Protein AF-A0A316CM70-F1 (afdb_monomer_lite)

pLDDT: mean 72.48, std 16.5, range [35.91, 94.12]

Sequence (105 aa):
MASPMILDALAMWGHWHGDVSPLGATGDYALDMLLADAFRALLYHPTDNDRLEWLEREAARARQRNLDPRYHTHLARWHSAIFEAVKVPVIESRMNNRSLLCATP

Structure (mmCIF, N/CA/C/O backbone):
data_AF-A0A316CM70-F1
#
_entry.id   AF-A0A316CM70-F1
#
loop_
_atom_site.group_PDB
_atom_site.id
_atom_site.type_symbol
_atom_site.label_atom_id
_atom_site.label_alt_id
_atom_site.label_comp_id
_atom_site.label_asym_id
_atom_site.label_entity_id
_atom_site.label_seq_id
_atom_site.pdbx_PDB_ins_code
_atom_site.Cartn_x
_atom_site.Cartn_y
_atom_site.Cartn_z
_atom_site.occupancy
_atom_site.B_iso_or_equiv
_atom_site.auth_seq_id
_atom_site.auth_comp_id
_atom_site.auth_asym_id
_atom_site.auth_atom_id
_atom_site.pdbx_PDB_model_num
ATOM 1 N N . MET A 1 1 ? -19.272 -5.968 19.420 1.00 37.47 1 MET A N 1
ATOM 2 C CA . MET A 1 1 ? -18.753 -5.480 18.127 1.00 37.47 1 MET A CA 1
ATOM 3 C C . MET A 1 1 ? -17.853 -6.572 17.592 1.00 37.47 1 MET A C 1
ATOM 5 O O . MET A 1 1 ? -16.804 -6.797 18.179 1.00 37.47 1 MET A O 1
ATOM 9 N N . ALA A 1 2 ? -18.325 -7.354 16.621 1.00 35.91 2 ALA A N 1
ATOM 10 C CA . ALA A 1 2 ? -17.502 -8.394 16.017 1.00 35.91 2 ALA A CA 1
ATOM 11 C C . ALA A 1 2 ? -16.393 -7.695 15.226 1.00 35.91 2 ALA A C 1
ATOM 13 O O . ALA A 1 2 ? -16.699 -6.870 14.367 1.00 35.91 2 ALA A O 1
ATOM 14 N N . SER A 1 3 ? -15.129 -7.959 15.564 1.00 41.97 3 SER A N 1
ATOM 15 C CA . SER A 1 3 ? -14.015 -7.613 14.683 1.00 41.97 3 SER A CA 1
ATOM 16 C C . SER A 1 3 ? -14.344 -8.154 13.292 1.00 41.97 3 SER A C 1
ATOM 18 O O . SER A 1 3 ? -14.806 -9.299 13.234 1.00 41.97 3 SER A O 1
ATOM 20 N N . PRO A 1 4 ? -14.143 -7.390 12.203 1.00 48.31 4 PRO A N 1
ATOM 21 C CA . PRO A 1 4 ? -14.237 -7.966 10.868 1.00 48.31 4 PRO A CA 1
ATOM 22 C C . PRO A 1 4 ? -13.352 -9.214 10.869 1.00 48.31 4 PRO A C 1
ATOM 24 O O . PRO A 1 4 ? -12.169 -9.152 11.221 1.00 48.31 4 PRO A O 1
ATOM 27 N N . MET A 1 5 ? -13.973 -10.377 10.655 1.00 52.81 5 MET A N 1
ATOM 28 C CA . MET A 1 5 ? -13.277 -11.653 10.766 1.00 52.81 5 MET A CA 1
ATOM 29 C C . MET A 1 5 ? -12.162 -11.643 9.721 1.00 52.81 5 MET A C 1
ATOM 31 O O . MET A 1 5 ? -12.322 -11.063 8.650 1.00 52.81 5 MET A O 1
ATOM 35 N N . ILE A 1 6 ? -11.044 -12.321 9.988 1.00 47.28 6 ILE A N 1
ATOM 36 C CA . ILE A 1 6 ? -9.964 -12.526 9.005 1.00 47.28 6 ILE A CA 1
ATOM 37 C C . ILE A 1 6 ? -10.527 -12.947 7.631 1.00 47.28 6 ILE A C 1
ATOM 39 O O . ILE A 1 6 ? -9.967 -12.576 6.611 1.00 47.28 6 ILE A O 1
ATOM 43 N N . LEU A 1 7 ? -11.676 -13.631 7.601 1.00 42.75 7 LEU A N 1
ATOM 44 C CA . LEU A 1 7 ? -12.436 -13.999 6.405 1.00 42.75 7 LEU A CA 1
ATOM 45 C C . LEU A 1 7 ? -13.014 -12.824 5.591 1.00 42.75 7 LEU A C 1
ATOM 47 O O . LEU A 1 7 ? -13.021 -12.930 4.374 1.00 42.75 7 LEU A O 1
ATOM 51 N N . ASP A 1 8 ? -13.451 -11.718 6.198 1.00 47.38 8 ASP A N 1
ATOM 52 C CA . ASP A 1 8 ? -13.969 -10.540 5.473 1.00 47.38 8 ASP A CA 1
ATOM 53 C C . ASP A 1 8 ? -12.829 -9.725 4.853 1.00 47.38 8 ASP A C 1
ATOM 55 O O . ASP A 1 8 ? -12.918 -9.273 3.709 1.00 47.38 8 ASP A O 1
ATOM 59 N N . ALA A 1 9 ? -11.707 -9.620 5.575 1.00 51.19 9 ALA A N 1
ATOM 60 C CA . ALA A 1 9 ? -10.458 -9.143 4.997 1.00 51.19 9 ALA A CA 1
ATOM 61 C C . ALA A 1 9 ? -10.024 -10.086 3.861 1.00 51.19 9 ALA A C 1
ATOM 63 O O . ALA A 1 9 ? -9.841 -9.651 2.737 1.00 51.19 9 ALA A O 1
ATOM 64 N N . LEU A 1 10 ? -9.984 -11.402 4.068 1.00 47.84 10 LEU A N 1
ATOM 65 C CA . LEU A 1 10 ? -9.657 -12.354 3.000 1.00 47.84 10 LEU A CA 1
ATOM 66 C C . LEU A 1 10 ? -10.657 -12.339 1.830 1.00 47.84 10 LEU A C 1
ATOM 68 O O . LEU A 1 10 ? -10.253 -12.638 0.715 1.00 47.84 10 LEU A O 1
ATOM 72 N N . ALA A 1 11 ? -11.925 -11.973 2.027 1.00 52.91 11 ALA A N 1
ATOM 73 C CA . ALA A 1 11 ? -12.916 -11.864 0.956 1.00 52.91 11 ALA A CA 1
ATOM 74 C C . ALA A 1 11 ? -12.721 -10.593 0.116 1.00 52.91 11 ALA A C 1
ATOM 76 O O . ALA A 1 11 ? -12.745 -10.662 -1.113 1.00 52.91 11 ALA A O 1
ATOM 77 N N . MET A 1 12 ? -12.458 -9.444 0.752 1.00 53.84 12 MET A N 1
ATOM 78 C CA . MET A 1 12 ? -12.105 -8.213 0.034 1.00 53.84 12 MET A CA 1
ATOM 79 C C . MET A 1 12 ? -10.732 -8.342 -0.663 1.00 53.84 12 MET A C 1
ATOM 81 O O . MET A 1 12 ? -10.529 -7.791 -1.744 1.00 53.84 12 MET A O 1
ATOM 85 N N . TRP A 1 13 ? -9.805 -9.113 -0.085 1.00 54.75 13 TRP A N 1
ATOM 86 C CA . TRP A 1 13 ? -8.409 -9.215 -0.523 1.00 54.75 13 TRP A CA 1
ATOM 87 C C . TRP A 1 13 ? -8.146 -10.447 -1.395 1.00 54.75 13 TRP A C 1
ATOM 89 O O . TRP A 1 13 ? -7.169 -10.469 -2.130 1.00 54.75 13 TRP A O 1
ATOM 99 N N . GLY A 1 14 ? -9.036 -11.440 -1.394 1.00 51.16 14 GLY A N 1
ATOM 100 C CA . GLY A 1 14 ? -9.033 -12.564 -2.336 1.00 51.16 14 GLY A CA 1
ATOM 101 C C . GLY A 1 14 ? -9.327 -12.130 -3.774 1.00 51.16 14 GLY A C 1
ATOM 102 O O . GLY A 1 14 ? -9.051 -12.872 -4.711 1.00 51.16 14 GLY A O 1
ATOM 103 N N . HIS A 1 15 ? -9.828 -10.903 -3.955 1.00 53.75 15 HIS A N 1
ATOM 104 C CA . HIS A 1 15 ? -9.918 -10.234 -5.252 1.00 53.75 15 HIS A CA 1
ATOM 105 C C . HIS A 1 15 ? -8.576 -9.636 -5.719 1.00 53.75 15 HIS A C 1
ATOM 107 O O . HIS A 1 15 ? -8.456 -9.216 -6.869 1.00 53.75 15 HIS A O 1
ATOM 113 N N . TRP A 1 16 ? -7.577 -9.537 -4.836 1.00 56.88 16 TRP A N 1
ATOM 114 C CA . TRP A 1 16 ? -6.235 -9.048 -5.146 1.00 56.88 16 TRP A CA 1
ATOM 115 C C . TRP A 1 16 ? -5.330 -10.276 -5.253 1.00 56.88 16 TRP A C 1
ATOM 117 O O . TRP A 1 16 ? -4.983 -10.908 -4.258 1.00 56.88 16 TRP A O 1
ATOM 127 N N . HIS A 1 17 ? -5.001 -10.677 -6.479 1.00 55.66 17 HIS A N 1
ATOM 128 C CA . HIS A 1 17 ? -4.126 -11.824 -6.700 1.00 55.66 17 HIS A CA 1
ATOM 129 C C . HIS A 1 17 ? -2.759 -11.543 -6.059 1.00 55.66 17 HIS A C 1
ATOM 131 O O . HIS A 1 17 ? -2.127 -10.542 -6.371 1.00 55.66 17 HIS A O 1
ATOM 137 N N . GLY A 1 18 ? -2.287 -12.421 -5.169 1.00 52.69 18 GLY A N 1
ATOM 138 C CA . GLY A 1 18 ? -1.061 -12.211 -4.379 1.00 52.69 18 GLY A CA 1
ATOM 139 C C . GLY A 1 18 ? 0.233 -11.996 -5.181 1.00 52.69 18 GLY A C 1
ATOM 140 O O . GLY A 1 18 ? 1.241 -11.612 -4.594 1.00 52.69 18 GLY A O 1
ATOM 141 N N . ASP A 1 19 ? 0.187 -12.197 -6.501 1.00 53.22 19 ASP A N 1
ATOM 142 C CA . ASP A 1 19 ? 1.298 -12.000 -7.437 1.00 53.22 19 ASP A CA 1
ATOM 143 C C . ASP A 1 19 ? 1.007 -10.941 -8.517 1.00 53.22 19 ASP A C 1
ATOM 145 O O . ASP A 1 19 ? 1.874 -10.639 -9.333 1.00 53.22 19 ASP A O 1
ATOM 149 N N . VAL A 1 20 ? -0.208 -10.376 -8.552 1.00 54.72 20 VAL A N 1
ATOM 150 C CA . VAL A 1 20 ? -0.611 -9.377 -9.548 1.00 54.72 20 VAL A CA 1
ATOM 151 C C . VAL A 1 20 ? -1.397 -8.273 -8.866 1.00 54.72 20 VAL A C 1
ATOM 153 O O . VAL A 1 20 ? -2.463 -8.479 -8.289 1.00 54.72 20 VAL A O 1
ATOM 156 N N . SER A 1 21 ? -0.868 -7.064 -8.981 1.00 55.38 21 SER A N 1
ATOM 157 C CA . SER A 1 21 ? -1.463 -5.880 -8.390 1.00 55.38 21 SER A CA 1
ATOM 158 C C . SER A 1 21 ? -2.930 -5.676 -8.810 1.00 55.38 21 SER A C 1
ATOM 160 O O . SER A 1 21 ? -3.282 -5.990 -9.946 1.00 55.38 21 SER A O 1
ATOM 162 N N . PRO A 1 22 ? -3.810 -5.075 -7.984 1.00 55.03 22 PRO A N 1
ATOM 163 C CA . PRO A 1 22 ? -5.217 -4.840 -8.347 1.00 55.03 22 PRO A CA 1
ATOM 164 C C . PRO A 1 22 ? -5.451 -3.840 -9.504 1.00 55.03 22 PRO A C 1
ATOM 166 O O . PRO A 1 22 ? -6.598 -3.511 -9.809 1.00 55.03 22 PRO A O 1
ATOM 169 N N . LEU A 1 23 ? -4.396 -3.315 -10.143 1.00 61.59 23 LEU A N 1
ATOM 170 C CA . LEU A 1 23 ? -4.487 -2.616 -11.442 1.00 61.59 23 LEU A CA 1
ATOM 171 C C . LEU A 1 23 ? -4.068 -3.507 -12.633 1.00 61.59 23 LEU A C 1
ATOM 173 O O . LEU A 1 23 ? -4.045 -3.024 -13.760 1.00 61.59 23 LEU A O 1
ATOM 177 N N . GLY A 1 24 ? -3.773 -4.789 -12.404 1.00 63.25 24 GLY A N 1
ATOM 178 C CA . GLY A 1 24 ? -3.203 -5.709 -13.387 1.00 63.25 24 GLY A CA 1
ATOM 179 C C . GLY A 1 24 ? -1.671 -5.730 -13.368 1.00 63.25 24 GLY A C 1
ATOM 180 O O . GLY A 1 24 ? -1.034 -5.028 -12.582 1.00 63.25 24 GLY A O 1
ATOM 181 N N . ALA A 1 25 ? -1.087 -6.560 -14.237 1.00 66.12 25 ALA A N 1
ATOM 182 C CA . ALA A 1 25 ? 0.357 -6.603 -14.448 1.00 66.12 25 ALA A CA 1
ATOM 183 C C . ALA A 1 25 ? 0.821 -5.290 -15.084 1.00 66.12 25 ALA A C 1
ATOM 185 O O . ALA A 1 25 ? 0.243 -4.832 -16.074 1.00 66.12 25 ALA A O 1
ATOM 186 N N . THR A 1 26 ? 1.869 -4.687 -14.531 1.00 69.38 26 THR A N 1
ATOM 187 C CA . THR A 1 26 ? 2.394 -3.416 -15.050 1.00 69.38 26 THR A CA 1
ATOM 188 C C . THR A 1 26 ? 3.295 -3.606 -16.273 1.00 69.38 26 THR A C 1
ATOM 190 O O . THR A 1 26 ? 3.652 -2.625 -16.934 1.00 69.38 26 THR A O 1
ATOM 193 N N . GLY A 1 27 ? 3.639 -4.864 -16.583 1.00 72.44 27 GLY A N 1
ATOM 194 C CA . GLY A 1 27 ? 4.596 -5.241 -17.625 1.00 72.44 27 GLY A CA 1
ATOM 195 C C . GLY A 1 27 ? 6.053 -5.058 -17.193 1.00 72.44 27 GLY A C 1
ATOM 196 O O . GLY A 1 27 ? 6.955 -5.355 -17.973 1.00 72.44 27 GLY A O 1
ATOM 197 N N . ASP A 1 28 ? 6.278 -4.594 -15.961 1.00 81.62 28 ASP A N 1
ATOM 198 C CA . ASP A 1 28 ? 7.585 -4.459 -15.335 1.00 81.62 28 ASP A CA 1
ATOM 199 C C . ASP A 1 28 ? 7.684 -5.448 -14.171 1.00 81.62 28 ASP A C 1
ATOM 201 O O . ASP A 1 28 ? 7.092 -5.266 -13.108 1.00 81.62 28 ASP A O 1
ATOM 205 N N . TYR A 1 29 ? 8.473 -6.500 -14.384 1.00 82.31 29 TYR A N 1
ATOM 206 C CA . TYR A 1 29 ? 8.687 -7.556 -13.400 1.00 82.31 29 TYR A CA 1
ATOM 207 C C . TYR A 1 29 ? 9.237 -7.027 -12.068 1.00 82.31 29 TYR A C 1
ATOM 209 O O . TYR A 1 29 ? 8.857 -7.521 -11.007 1.00 82.31 29 TYR A O 1
ATOM 217 N N . ALA A 1 30 ? 10.125 -6.028 -1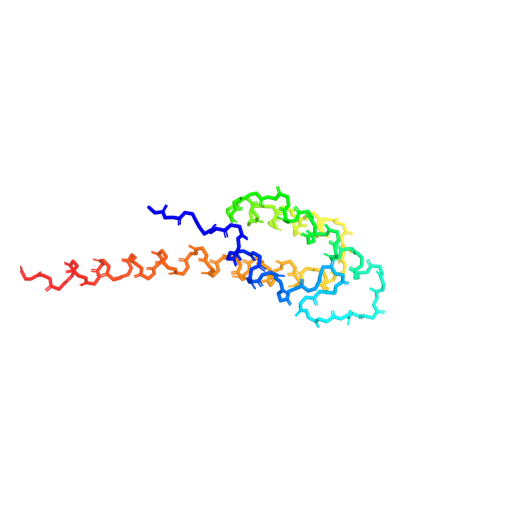2.102 1.00 84.31 30 ALA A N 1
ATOM 218 C CA . ALA A 1 30 ? 10.719 -5.487 -10.885 1.00 84.31 30 ALA A CA 1
ATOM 219 C C . ALA A 1 30 ? 9.667 -4.747 -10.052 1.00 84.31 30 ALA A C 1
ATOM 221 O O . ALA A 1 30 ? 9.614 -4.924 -8.835 1.00 84.31 30 ALA A O 1
ATOM 222 N N . LEU A 1 31 ? 8.805 -3.970 -10.710 1.00 84.06 31 LEU A N 1
ATOM 223 C CA . LEU A 1 31 ? 7.686 -3.283 -10.071 1.00 84.06 31 LEU A CA 1
ATOM 224 C C . LEU A 1 31 ? 6.634 -4.268 -9.549 1.00 84.06 31 LEU A C 1
ATOM 226 O O . LEU A 1 31 ? 6.183 -4.128 -8.413 1.00 84.06 31 LEU A O 1
ATOM 230 N N . ASP A 1 32 ? 6.273 -5.273 -10.345 1.00 82.25 32 ASP A N 1
ATOM 231 C CA . ASP A 1 32 ? 5.285 -6.285 -9.962 1.00 82.25 32 ASP A CA 1
ATOM 232 C C . ASP A 1 32 ? 5.759 -7.086 -8.730 1.00 82.25 32 ASP A C 1
ATOM 234 O O . ASP A 1 32 ? 4.979 -7.313 -7.803 1.00 82.25 32 ASP A O 1
ATOM 238 N N . MET A 1 33 ? 7.055 -7.415 -8.637 1.00 83.75 33 MET A N 1
ATOM 239 C CA . MET A 1 33 ? 7.643 -8.025 -7.435 1.00 83.75 33 MET A CA 1
ATOM 240 C C . MET A 1 33 ? 7.635 -7.095 -6.223 1.00 83.75 33 MET A C 1
ATOM 242 O O . MET A 1 33 ? 7.278 -7.521 -5.125 1.00 83.75 33 MET A O 1
ATOM 246 N N . LEU A 1 34 ? 7.966 -5.817 -6.416 1.00 86.62 34 LEU A N 1
ATOM 247 C CA . LEU A 1 34 ? 7.932 -4.813 -5.349 1.00 86.62 34 LEU A CA 1
ATOM 248 C C . LEU A 1 34 ? 6.519 -4.652 -4.775 1.00 86.62 34 LEU A C 1
ATOM 250 O O . LEU A 1 34 ? 6.341 -4.562 -3.562 1.00 86.62 34 LEU A O 1
ATOM 254 N N . LEU A 1 35 ? 5.508 -4.658 -5.646 1.00 86.31 35 LEU A N 1
ATOM 255 C CA . LEU A 1 35 ? 4.101 -4.610 -5.260 1.00 86.31 35 LEU A CA 1
ATOM 256 C C . LEU A 1 35 ? 3.673 -5.879 -4.520 1.00 86.31 35 LEU A C 1
ATOM 258 O O . LEU A 1 35 ? 2.995 -5.774 -3.499 1.00 86.31 35 LEU A O 1
ATOM 262 N N . ALA A 1 36 ? 4.089 -7.059 -4.982 1.00 82.19 36 ALA A N 1
ATOM 263 C CA . ALA A 1 36 ? 3.794 -8.316 -4.300 1.00 82.19 36 ALA A CA 1
ATOM 264 C C . ALA A 1 36 ? 4.409 -8.358 -2.889 1.00 82.19 36 ALA A C 1
ATOM 266 O O . ALA A 1 36 ? 3.735 -8.724 -1.926 1.00 82.19 36 ALA A O 1
ATOM 267 N N . ASP A 1 37 ? 5.660 -7.922 -2.731 1.00 86.75 37 ASP A N 1
ATOM 268 C CA . ASP A 1 37 ? 6.325 -7.868 -1.425 1.00 86.75 37 ASP A CA 1
ATOM 269 C C . ASP A 1 37 ? 5.683 -6.845 -0.485 1.00 86.75 37 ASP A C 1
ATOM 271 O O . ASP A 1 37 ? 5.451 -7.141 0.690 1.00 86.75 37 ASP A O 1
ATOM 275 N N . ALA A 1 38 ? 5.329 -5.667 -1.000 1.00 88.31 38 ALA A N 1
ATOM 276 C CA . ALA A 1 38 ? 4.596 -4.659 -0.244 1.00 88.31 38 ALA A CA 1
ATOM 277 C C . ALA A 1 38 ? 3.230 -5.185 0.217 1.00 88.31 38 ALA A C 1
ATOM 279 O O . ALA A 1 38 ? 2.832 -4.988 1.365 1.00 88.31 38 ALA A O 1
ATOM 280 N N . PHE A 1 39 ? 2.529 -5.911 -0.652 1.00 84.06 39 PHE A N 1
ATOM 281 C CA . PHE A 1 39 ? 1.251 -6.520 -0.316 1.00 84.06 39 PHE A CA 1
ATOM 282 C C . PHE A 1 39 ? 1.393 -7.606 0.760 1.00 84.06 39 PHE A C 1
ATOM 284 O O . PHE A 1 39 ? 0.634 -7.623 1.728 1.00 84.06 39 PHE A O 1
ATOM 291 N N . ARG A 1 40 ? 2.413 -8.469 0.664 1.00 82.38 40 ARG A N 1
ATOM 292 C CA . ARG A 1 40 ? 2.728 -9.455 1.713 1.00 82.38 40 ARG A CA 1
ATOM 293 C C . ARG A 1 40 ? 3.037 -8.771 3.043 1.00 82.38 40 ARG A C 1
ATOM 295 O O . ARG A 1 40 ? 2.533 -9.204 4.074 1.00 82.38 40 ARG A O 1
ATOM 302 N N . ALA A 1 41 ? 3.810 -7.686 3.031 1.00 86.00 41 ALA A N 1
ATOM 303 C CA . ALA A 1 41 ? 4.101 -6.901 4.229 1.00 86.00 41 ALA A CA 1
ATOM 304 C C . ALA A 1 41 ? 2.828 -6.315 4.865 1.00 86.00 41 ALA A C 1
ATOM 306 O O . ALA A 1 41 ? 2.685 -6.351 6.086 1.00 86.00 41 ALA A O 1
ATOM 307 N N . LEU A 1 42 ? 1.878 -5.851 4.049 1.00 83.94 42 LEU A N 1
ATOM 308 C CA . LEU A 1 42 ? 0.578 -5.350 4.496 1.00 83.94 42 LEU A CA 1
ATOM 309 C C . LEU A 1 42 ? -0.241 -6.427 5.240 1.00 83.94 42 LEU A C 1
ATOM 311 O O . LEU A 1 42 ? -0.880 -6.126 6.248 1.00 83.94 42 LEU A O 1
ATOM 315 N N . LEU A 1 43 ? -0.186 -7.687 4.785 1.00 80.44 43 LEU A N 1
ATOM 316 C CA . LEU A 1 43 ? -0.893 -8.819 5.408 1.00 80.44 43 LEU A CA 1
ATOM 317 C C . LEU A 1 43 ? -0.383 -9.163 6.814 1.00 80.44 43 LEU A C 1
ATOM 319 O O . LEU A 1 43 ? -1.145 -9.690 7.623 1.00 80.44 43 LEU A O 1
ATOM 323 N N . TYR A 1 44 ? 0.877 -8.850 7.126 1.00 83.06 44 TYR A N 1
ATOM 324 C CA . TYR A 1 44 ? 1.434 -9.073 8.463 1.00 83.06 44 TYR A CA 1
ATOM 325 C C . TYR A 1 44 ? 0.915 -8.081 9.514 1.00 83.06 44 TYR A C 1
ATOM 327 O O . TYR A 1 44 ? 1.121 -8.306 10.707 1.00 83.06 44 TYR A O 1
ATOM 335 N N . HIS A 1 45 ? 0.219 -7.015 9.104 1.00 83.81 45 HIS A N 1
ATOM 336 C CA . HIS A 1 45 ? -0.401 -6.068 10.029 1.00 83.81 45 HIS A CA 1
ATOM 337 C C . HIS A 1 45 ? -1.822 -6.525 10.388 1.00 83.81 45 HIS A C 1
ATOM 339 O O . HIS A 1 45 ? -2.662 -6.682 9.492 1.00 83.81 45 HIS A O 1
ATOM 345 N N . PRO A 1 46 ? -2.114 -6.769 11.681 1.00 78.00 46 PRO A N 1
ATOM 346 C CA . PRO A 1 46 ? -3.349 -7.428 12.099 1.00 78.00 46 PRO A CA 1
ATOM 347 C C . PRO A 1 46 ? -4.566 -6.500 12.092 1.00 78.00 46 PRO A C 1
ATOM 349 O O . PRO A 1 46 ? -5.682 -6.982 11.899 1.00 78.00 46 PRO A O 1
ATOM 352 N N . THR A 1 47 ? -4.377 -5.193 12.295 1.00 83.69 47 THR A N 1
ATOM 353 C CA . THR A 1 47 ? -5.477 -4.222 12.323 1.00 83.69 47 THR A CA 1
ATOM 354 C C . THR A 1 47 ? -5.434 -3.276 11.132 1.00 83.69 47 THR A C 1
ATOM 356 O O . THR A 1 47 ? -4.376 -2.995 10.569 1.00 83.69 47 THR A O 1
ATOM 359 N N . ASP A 1 48 ? -6.593 -2.738 10.757 1.00 83.44 48 ASP A N 1
ATOM 360 C CA . ASP A 1 48 ? -6.671 -1.793 9.643 1.00 83.44 48 ASP A CA 1
ATOM 361 C C . ASP A 1 48 ? -5.973 -0.461 9.939 1.00 83.44 48 ASP A C 1
ATOM 363 O O . ASP A 1 48 ? -5.416 0.147 9.031 1.00 83.44 48 ASP A O 1
ATOM 367 N N . ASN A 1 49 ? -5.929 -0.026 11.204 1.00 83.75 49 ASN A N 1
ATOM 368 C CA . ASN A 1 49 ? -5.158 1.163 11.578 1.00 83.75 49 ASN A CA 1
ATOM 369 C C . ASN A 1 49 ? -3.648 0.918 11.429 1.00 83.75 49 ASN A C 1
ATOM 371 O O . ASN A 1 49 ? -2.959 1.785 10.898 1.00 83.75 49 ASN A O 1
ATOM 375 N N . ASP 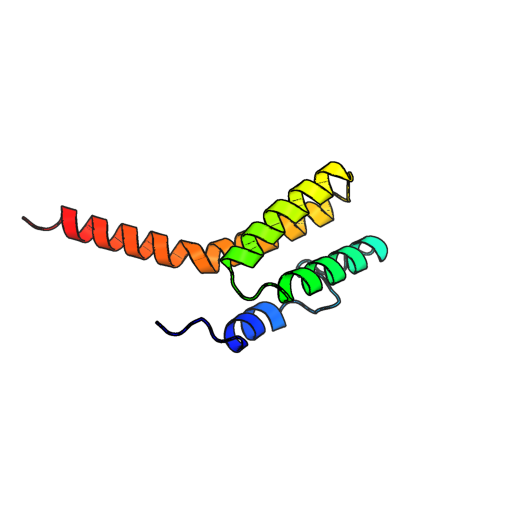A 1 50 ? -3.151 -0.264 11.819 1.00 85.25 50 ASP A N 1
ATOM 376 C CA . ASP A 1 50 ? -1.733 -0.619 11.645 1.00 85.25 50 ASP A CA 1
ATOM 377 C C . ASP A 1 50 ? -1.359 -0.671 10.157 1.00 85.25 50 ASP A C 1
ATOM 379 O O . ASP A 1 50 ? -0.298 -0.198 9.755 1.00 85.25 50 ASP A O 1
ATOM 383 N N . ARG A 1 51 ? -2.258 -1.196 9.314 1.00 87.75 51 ARG A N 1
ATOM 384 C CA . ARG A 1 51 ? -2.087 -1.220 7.852 1.00 87.75 51 ARG A CA 1
ATOM 385 C C . ARG A 1 51 ? -2.022 0.185 7.258 1.00 87.75 51 ARG A C 1
ATOM 387 O O . ARG A 1 51 ? -1.171 0.430 6.406 1.00 87.75 51 ARG A O 1
ATOM 394 N N . LEU A 1 52 ? -2.895 1.098 7.694 1.00 89.31 52 LEU A N 1
ATOM 395 C CA . LEU A 1 52 ? -2.876 2.498 7.252 1.00 89.31 52 LEU A CA 1
ATOM 396 C C . LEU A 1 52 ? -1.568 3.185 7.652 1.00 89.31 52 LEU A C 1
ATOM 398 O O . LEU A 1 52 ? -0.901 3.766 6.799 1.00 89.31 52 LEU A O 1
ATOM 402 N N . GLU A 1 53 ? -1.157 3.050 8.914 1.00 91.50 53 GLU A N 1
ATOM 403 C CA . GLU A 1 53 ? 0.102 3.625 9.395 1.00 91.50 53 GLU A CA 1
ATOM 404 C C . GLU A 1 53 ? 1.310 3.046 8.644 1.00 91.50 53 GLU A C 1
ATOM 406 O O . GLU A 1 53 ? 2.240 3.767 8.268 1.00 91.50 53 GLU A O 1
ATOM 411 N N . TRP A 1 54 ? 1.297 1.740 8.375 1.00 93.75 54 TRP A N 1
ATOM 412 C CA . TRP A 1 54 ? 2.335 1.107 7.576 1.00 93.75 54 TRP A CA 1
ATOM 413 C C . TRP A 1 54 ? 2.371 1.651 6.142 1.00 93.75 54 TRP A C 1
ATOM 415 O O . TRP A 1 54 ? 3.454 1.978 5.654 1.00 93.75 54 TRP A O 1
ATOM 425 N N . LEU A 1 55 ? 1.216 1.813 5.487 1.00 91.75 55 LEU A N 1
ATOM 426 C CA . LEU A 1 55 ? 1.125 2.370 4.132 1.00 91.75 55 LEU A CA 1
ATOM 427 C C . LEU A 1 55 ? 1.658 3.802 4.059 1.00 91.75 55 LEU A C 1
ATOM 429 O O . LEU A 1 55 ? 2.357 4.144 3.106 1.00 91.75 55 LEU A O 1
ATOM 433 N N . GLU A 1 56 ? 1.382 4.632 5.065 1.00 93.25 56 GLU A N 1
ATOM 434 C CA . GLU A 1 56 ? 1.915 5.996 5.147 1.00 93.25 56 GLU A CA 1
ATOM 435 C C . GLU A 1 56 ? 3.448 5.999 5.256 1.00 93.25 56 GLU A C 1
ATOM 437 O O . GLU A 1 56 ? 4.135 6.731 4.530 1.00 93.25 56 GLU A O 1
ATOM 442 N N . ARG A 1 57 ? 4.006 5.139 6.118 1.00 94.12 57 ARG A N 1
ATOM 443 C CA . ARG A 1 57 ? 5.461 4.983 6.276 1.00 94.12 57 ARG A CA 1
ATOM 444 C C . ARG A 1 57 ? 6.115 4.452 5.002 1.00 94.12 57 ARG A C 1
ATOM 446 O O . ARG A 1 57 ? 7.161 4.959 4.593 1.00 94.12 57 ARG A O 1
ATOM 453 N N . GLU A 1 58 ? 5.506 3.462 4.358 1.00 93.75 58 GLU A N 1
ATOM 454 C CA . GLU A 1 58 ? 6.025 2.871 3.125 1.00 93.75 58 GLU A CA 1
ATOM 455 C C . GLU A 1 58 ? 5.952 3.866 1.958 1.00 93.75 58 GLU A C 1
ATOM 457 O O . GLU A 1 58 ? 6.917 4.002 1.208 1.00 93.75 58 GLU A O 1
ATOM 462 N N . ALA A 1 59 ? 4.887 4.666 1.857 1.00 91.56 59 ALA A N 1
ATOM 463 C CA . ALA A 1 59 ? 4.790 5.738 0.868 1.00 91.56 59 ALA A CA 1
ATOM 464 C C . ALA A 1 59 ? 5.874 6.814 1.066 1.00 91.56 59 ALA A C 1
ATOM 466 O O . ALA A 1 59 ? 6.464 7.293 0.090 1.00 91.56 59 ALA A O 1
ATOM 467 N N . ALA A 1 60 ? 6.181 7.176 2.317 1.00 91.88 60 ALA A N 1
ATOM 468 C CA . ALA A 1 60 ? 7.274 8.093 2.631 1.00 91.88 60 ALA A CA 1
ATOM 469 C C . ALA A 1 60 ? 8.644 7.498 2.260 1.00 91.88 60 ALA A C 1
ATOM 471 O O . ALA A 1 60 ? 9.466 8.173 1.635 1.00 91.88 60 ALA A O 1
ATOM 472 N N . ARG A 1 61 ? 8.876 6.219 2.577 1.00 92.12 61 ARG A N 1
ATOM 473 C CA . ARG A 1 61 ? 10.107 5.493 2.232 1.00 92.12 61 ARG A CA 1
ATOM 474 C C . ARG A 1 61 ? 10.299 5.368 0.723 1.00 92.12 61 ARG A C 1
ATOM 476 O O . ARG A 1 61 ? 11.399 5.598 0.223 1.00 92.12 61 ARG A O 1
ATOM 483 N N . ALA A 1 62 ? 9.235 5.039 -0.002 1.00 90.81 62 ALA A N 1
ATOM 484 C CA . ALA A 1 62 ? 9.235 4.953 -1.454 1.00 90.81 62 ALA A CA 1
ATOM 485 C C . ALA A 1 62 ? 9.642 6.286 -2.093 1.00 90.81 62 ALA A C 1
ATOM 487 O O . ALA A 1 62 ? 10.451 6.308 -3.020 1.00 90.81 62 ALA A O 1
ATOM 488 N N . ARG A 1 63 ? 9.172 7.403 -1.519 1.00 90.19 63 ARG A N 1
ATOM 489 C CA . ARG A 1 63 ? 9.491 8.752 -1.997 1.00 90.19 63 ARG A CA 1
ATOM 490 C C . ARG A 1 63 ? 10.955 9.087 -1.748 1.00 90.19 63 ARG A C 1
ATOM 492 O O . ARG A 1 63 ? 11.617 9.601 -2.635 1.00 90.19 63 ARG A O 1
ATOM 499 N N . GLN A 1 64 ? 11.477 8.755 -0.567 1.00 91.31 64 GLN A N 1
ATOM 500 C CA . GLN A 1 64 ? 12.899 8.939 -0.249 1.00 91.31 64 GLN A CA 1
ATOM 501 C C . GLN A 1 64 ? 13.815 8.135 -1.180 1.00 91.31 64 GLN A C 1
ATOM 503 O O . GLN A 1 64 ? 14.927 8.560 -1.476 1.00 91.31 64 GLN A O 1
ATOM 508 N N . ARG A 1 65 ? 13.349 6.970 -1.637 1.00 89.81 65 ARG A N 1
ATOM 509 C CA . ARG A 1 65 ? 14.081 6.086 -2.549 1.00 89.81 65 ARG A CA 1
ATOM 510 C C . ARG A 1 65 ? 13.846 6.391 -4.030 1.00 89.81 65 ARG A C 1
ATOM 512 O O . ARG A 1 65 ? 14.437 5.705 -4.854 1.00 89.81 65 ARG A O 1
ATOM 519 N N . ASN A 1 66 ? 13.021 7.391 -4.360 1.00 88.62 66 ASN A N 1
ATOM 520 C CA . ASN A 1 66 ? 12.599 7.703 -5.730 1.00 88.62 66 ASN A CA 1
ATOM 521 C C . ASN A 1 66 ? 12.116 6.456 -6.494 1.00 88.62 66 ASN A C 1
ATOM 523 O O . ASN A 1 66 ? 12.529 6.217 -7.629 1.00 88.62 66 ASN A O 1
ATOM 527 N N . LEU A 1 67 ? 11.279 5.635 -5.848 1.00 88.12 67 LEU A N 1
ATOM 528 C CA . LEU A 1 67 ? 10.670 4.474 -6.500 1.00 88.12 67 LEU A CA 1
ATOM 529 C C . LEU A 1 67 ? 9.688 4.904 -7.599 1.00 88.12 67 LEU A C 1
ATOM 531 O O . LEU A 1 67 ? 9.272 6.061 -7.675 1.00 88.12 67 LEU A O 1
ATOM 535 N N . ASP A 1 68 ? 9.314 3.944 -8.444 1.00 87.38 68 ASP A N 1
ATOM 536 C CA . ASP A 1 68 ? 8.418 4.168 -9.576 1.00 87.38 68 ASP A CA 1
ATOM 537 C C . ASP A 1 68 ? 7.114 4.893 -9.144 1.00 87.38 68 ASP A C 1
ATOM 539 O O . ASP A 1 68 ? 6.455 4.474 -8.184 1.00 87.38 68 ASP A O 1
ATOM 543 N N . PRO A 1 69 ? 6.681 5.960 -9.844 1.00 87.50 69 PRO A N 1
ATOM 544 C CA . PRO A 1 69 ? 5.405 6.638 -9.587 1.00 87.50 69 PRO A CA 1
ATOM 545 C C . PRO A 1 69 ? 4.175 5.712 -9.572 1.00 87.50 69 PRO A C 1
ATOM 547 O O . PRO A 1 69 ? 3.190 5.972 -8.871 1.00 87.50 69 PRO A O 1
ATOM 550 N N . ARG A 1 70 ? 4.212 4.612 -10.327 1.00 86.06 70 ARG A N 1
ATOM 551 C CA . ARG A 1 70 ? 3.166 3.585 -10.337 1.00 86.06 70 ARG A CA 1
ATOM 552 C C . ARG A 1 70 ? 3.081 2.885 -8.987 1.00 86.06 70 ARG A C 1
ATOM 554 O O . ARG A 1 70 ? 1.976 2.723 -8.474 1.00 86.06 70 ARG A O 1
ATOM 561 N N . TYR A 1 71 ? 4.216 2.572 -8.357 1.00 88.44 71 TYR A N 1
ATOM 562 C CA . TYR A 1 71 ? 4.255 2.007 -7.002 1.00 88.44 71 TYR A CA 1
ATOM 563 C C . TYR A 1 71 ? 3.528 2.917 -6.003 1.00 88.44 71 TYR A C 1
ATOM 565 O O . TYR A 1 71 ? 2.665 2.467 -5.252 1.00 88.44 71 TYR A O 1
ATOM 573 N N . HIS A 1 72 ? 3.774 4.228 -6.075 1.00 87.94 72 HIS A N 1
ATOM 574 C CA . HIS A 1 72 ? 3.074 5.212 -5.245 1.00 87.94 72 HIS A CA 1
ATOM 575 C C . HIS A 1 72 ? 1.559 5.226 -5.463 1.00 87.94 72 HIS A C 1
ATOM 577 O O . HIS A 1 72 ? 0.796 5.344 -4.503 1.00 87.94 72 HIS A O 1
ATOM 583 N N . THR A 1 73 ? 1.120 5.089 -6.713 1.00 87.25 73 THR A N 1
ATOM 584 C CA . THR A 1 73 ? -0.305 5.060 -7.066 1.00 87.25 73 THR A CA 1
ATOM 585 C C . THR A 1 73 ? -0.993 3.834 -6.466 1.00 87.25 73 THR A C 1
ATOM 587 O O . THR A 1 73 ? -2.105 3.935 -5.948 1.00 87.25 73 THR A O 1
ATOM 590 N N . HIS A 1 74 ? -0.317 2.685 -6.469 1.00 86.69 74 HIS A N 1
ATOM 591 C CA . HIS A 1 74 ? -0.815 1.468 -5.836 1.00 86.69 74 HIS A CA 1
ATOM 592 C C . HIS A 1 74 ? -0.945 1.599 -4.320 1.00 86.69 74 HIS A C 1
ATOM 594 O O . HIS A 1 74 ? -2.017 1.313 -3.788 1.00 86.69 74 HIS A O 1
ATOM 600 N N . LEU A 1 75 ? 0.091 2.104 -3.640 1.00 89.56 75 LEU A N 1
ATOM 601 C CA . LEU A 1 75 ? 0.034 2.349 -2.195 1.00 89.56 75 LEU A CA 1
ATOM 602 C C . LEU A 1 75 ? -1.112 3.302 -1.827 1.00 89.56 75 LEU A C 1
ATOM 604 O O . LEU A 1 75 ? -1.857 3.035 -0.886 1.00 89.56 75 LEU A O 1
ATOM 608 N N . ALA A 1 76 ? -1.298 4.381 -2.596 1.00 86.94 76 ALA A N 1
ATOM 609 C CA . ALA A 1 76 ? -2.392 5.326 -2.384 1.00 86.94 76 ALA A CA 1
ATOM 610 C C . ALA A 1 76 ? -3.768 4.672 -2.577 1.00 86.94 76 ALA A C 1
ATOM 612 O O . ALA A 1 76 ? -4.674 4.899 -1.778 1.00 86.94 76 ALA A O 1
ATOM 613 N N . ARG A 1 77 ? -3.926 3.814 -3.594 1.00 85.75 77 ARG A N 1
ATOM 614 C CA . ARG A 1 77 ? -5.183 3.094 -3.839 1.00 85.75 77 ARG A CA 1
ATOM 615 C C . ARG A 1 77 ? -5.514 2.121 -2.709 1.00 85.75 77 ARG A C 1
ATOM 617 O O . ARG A 1 77 ? -6.666 2.059 -2.286 1.00 85.75 77 ARG A O 1
ATOM 624 N N . TRP A 1 78 ? -4.520 1.389 -2.206 1.00 86.69 78 TRP A N 1
ATOM 625 C CA . TRP A 1 78 ? -4.695 0.501 -1.054 1.00 86.69 78 TRP A CA 1
ATOM 626 C C . TRP A 1 78 ? -5.060 1.281 0.203 1.00 86.69 78 TRP A C 1
ATOM 628 O O . TRP A 1 78 ? -5.983 0.895 0.917 1.00 86.69 78 TRP A O 1
ATOM 638 N N . HIS A 1 79 ? -4.398 2.415 0.428 1.00 89.44 79 HIS A N 1
ATOM 639 C CA . HIS A 1 79 ? -4.712 3.300 1.539 1.00 89.44 79 HIS A CA 1
ATOM 640 C C . HIS A 1 79 ? -6.158 3.797 1.461 1.00 89.44 79 HIS A C 1
ATOM 642 O O . HIS A 1 79 ? -6.889 3.670 2.437 1.00 89.44 79 HIS A O 1
ATOM 648 N N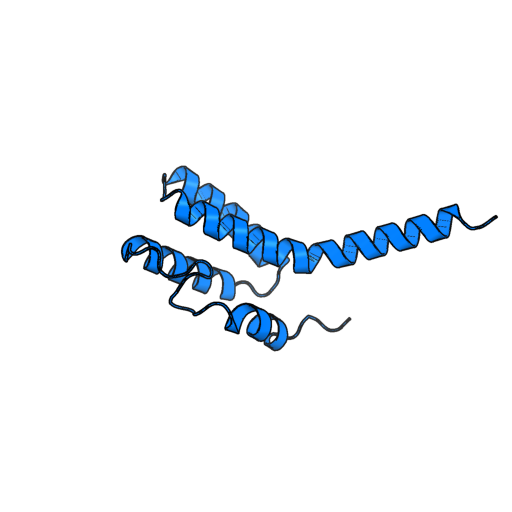 . SER A 1 80 ? -6.601 4.312 0.309 1.00 84.06 80 SER A N 1
ATOM 649 C CA . SER A 1 80 ? -7.986 4.760 0.118 1.00 84.06 80 SER A CA 1
ATOM 650 C C . SER A 1 80 ? -8.998 3.644 0.365 1.00 84.06 80 SER A C 1
ATOM 652 O O . SER A 1 80 ? -9.957 3.869 1.091 1.00 84.06 80 SER A O 1
ATOM 654 N N . ALA A 1 81 ? -8.760 2.434 -0.151 1.00 83.50 81 ALA A N 1
ATOM 655 C CA . ALA A 1 81 ? -9.666 1.303 0.049 1.00 83.50 81 ALA A CA 1
ATOM 656 C C . ALA A 1 81 ? -9.810 0.919 1.534 1.00 83.50 81 ALA A C 1
ATOM 658 O O . ALA A 1 81 ? -10.921 0.715 2.023 1.00 83.50 81 ALA A O 1
ATOM 659 N N . ILE A 1 82 ? -8.698 0.863 2.275 1.00 83.31 82 ILE A N 1
ATOM 660 C CA . ILE A 1 82 ? -8.721 0.559 3.715 1.00 83.31 82 ILE A CA 1
ATOM 661 C C . ILE A 1 82 ? -9.341 1.722 4.498 1.00 83.31 82 ILE A C 1
ATOM 663 O O . ILE A 1 82 ? -10.149 1.511 5.402 1.00 83.31 82 ILE A O 1
ATOM 667 N N . PHE A 1 83 ? -9.008 2.962 4.144 1.00 81.06 83 PHE A N 1
ATOM 668 C CA . PHE A 1 83 ? -9.558 4.146 4.793 1.00 81.06 83 PHE A CA 1
ATOM 669 C C . PHE A 1 83 ? -11.076 4.230 4.616 1.00 81.06 83 PHE A C 1
ATOM 671 O O . PHE A 1 83 ? -11.783 4.520 5.581 1.00 81.06 83 PHE A O 1
ATOM 678 N N . GLU A 1 84 ? -11.583 3.941 3.417 1.00 76.94 84 GLU A N 1
ATOM 679 C CA . GLU A 1 84 ? -13.016 3.881 3.139 1.00 76.94 84 GLU A CA 1
ATOM 680 C C . GLU A 1 84 ? -13.700 2.822 4.007 1.00 76.94 84 GLU A C 1
ATOM 682 O O . GLU A 1 84 ? -14.663 3.141 4.705 1.00 76.94 84 GLU A O 1
ATOM 687 N N . ALA A 1 85 ? -13.145 1.609 4.074 1.00 71.94 85 ALA A N 1
ATOM 688 C CA . ALA A 1 85 ? -13.684 0.533 4.905 1.00 71.94 85 ALA A CA 1
ATOM 689 C C . ALA A 1 85 ? -13.721 0.883 6.409 1.00 71.94 85 ALA A C 1
ATOM 691 O O . ALA A 1 85 ? -14.666 0.521 7.111 1.00 71.94 85 ALA A O 1
ATOM 692 N N . VAL A 1 86 ? -12.722 1.616 6.915 1.00 73.62 86 VAL A N 1
ATOM 693 C CA . VAL A 1 86 ? -12.593 1.935 8.350 1.00 73.62 86 VAL A CA 1
ATOM 694 C C . VAL A 1 86 ? -13.345 3.204 8.756 1.00 73.62 86 VAL A C 1
ATOM 696 O O . VAL A 1 86 ? -13.937 3.262 9.836 1.00 73.62 86 VAL A O 1
ATOM 699 N N . LYS A 1 87 ? -13.270 4.274 7.957 1.00 66.81 87 LYS A N 1
ATOM 700 C CA . LYS A 1 87 ? -13.673 5.625 8.384 1.00 66.81 87 LYS A CA 1
ATOM 701 C C . LYS A 1 87 ? -15.029 6.059 7.852 1.00 66.81 87 LYS A C 1
ATOM 703 O O . LYS A 1 87 ? -15.703 6.805 8.563 1.00 66.81 87 LYS A O 1
ATOM 708 N N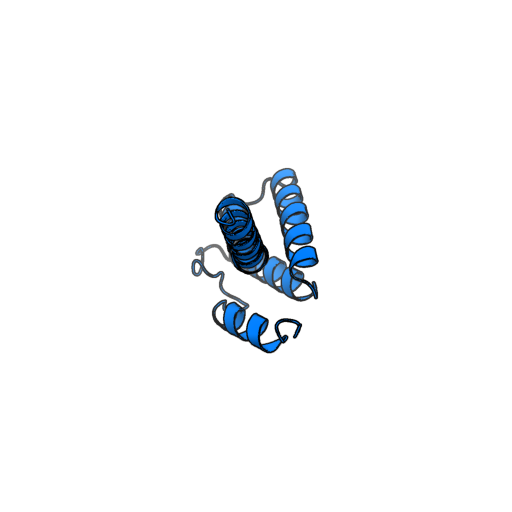 . VAL A 1 88 ? -15.462 5.588 6.682 1.00 60.06 88 VAL A N 1
ATOM 709 C CA . VAL A 1 88 ? -16.780 5.947 6.123 1.00 60.06 88 VAL A CA 1
ATOM 710 C C . VAL A 1 88 ? -17.923 5.562 7.075 1.00 60.06 88 VAL A C 1
ATOM 712 O O . VAL A 1 88 ? -18.705 6.451 7.417 1.00 60.06 88 VAL A O 1
ATOM 715 N N . PRO A 1 89 ? -17.960 4.349 7.669 1.00 58.62 89 PRO A N 1
ATOM 716 C CA . PRO A 1 89 ? -19.044 3.972 8.584 1.00 58.62 89 PRO A CA 1
ATOM 717 C C . PRO A 1 89 ? -19.066 4.813 9.872 1.00 58.62 89 PRO A C 1
ATOM 719 O O . PRO A 1 89 ? -20.121 5.113 10.438 1.00 58.62 89 PRO A O 1
ATOM 722 N N . VAL A 1 90 ? -17.885 5.224 10.350 1.00 58.41 90 VAL A N 1
ATOM 723 C CA . VAL A 1 90 ? -17.732 6.050 11.557 1.00 58.41 90 VAL A CA 1
ATOM 724 C C . VAL A 1 90 ? -18.187 7.487 11.299 1.00 58.41 90 VAL A C 1
ATOM 726 O O . VAL A 1 90 ? -18.809 8.099 12.170 1.00 58.41 90 VAL A O 1
ATOM 729 N N . ILE A 1 91 ? -17.885 8.038 10.122 1.00 56.81 91 ILE A N 1
ATOM 730 C CA . ILE A 1 91 ? -18.309 9.385 9.724 1.00 56.81 91 ILE A CA 1
ATOM 731 C C . ILE A 1 91 ? -19.825 9.423 9.538 1.00 56.81 91 ILE A C 1
ATOM 733 O O . ILE A 1 91 ? -20.473 10.288 10.124 1.00 56.81 91 ILE A O 1
ATOM 737 N N . GLU A 1 92 ? -20.400 8.456 8.822 1.00 57.25 92 GLU A N 1
ATOM 738 C CA . GLU A 1 92 ? -21.851 8.354 8.625 1.00 57.25 92 GLU A CA 1
ATOM 739 C C . GLU A 1 92 ? -22.602 8.240 9.957 1.00 57.25 92 GLU A C 1
ATOM 741 O O . GLU A 1 92 ? -23.556 8.978 10.205 1.00 57.25 92 GLU A O 1
ATOM 746 N N . SER A 1 93 ? -22.111 7.405 10.878 1.00 57.91 93 SER A N 1
ATOM 747 C CA . SER A 1 93 ? -22.689 7.274 12.223 1.00 57.91 93 SER A CA 1
ATOM 748 C C . SER A 1 93 ? -22.641 8.589 13.014 1.00 57.91 93 SER A C 1
ATOM 750 O O . SER A 1 93 ? -23.599 8.950 13.700 1.00 57.91 93 SER A O 1
ATOM 752 N N . ARG A 1 94 ? -21.540 9.348 12.912 1.00 56.09 94 ARG A N 1
ATOM 753 C CA . ARG A 1 94 ? -21.407 10.668 13.557 1.00 56.09 94 ARG A CA 1
ATOM 754 C C . ARG A 1 94 ? -22.327 11.712 12.932 1.00 56.09 94 ARG A C 1
ATOM 756 O O . ARG A 1 94 ? -22.884 12.529 13.663 1.00 56.09 94 ARG A O 1
ATOM 763 N N . MET A 1 95 ? -22.474 11.702 11.608 1.00 57.28 95 MET A N 1
ATOM 764 C CA . MET A 1 95 ? -23.369 12.613 10.894 1.00 57.28 95 MET A CA 1
ATOM 765 C C . MET A 1 95 ? -24.826 12.337 11.263 1.00 57.28 95 MET A C 1
ATOM 767 O O . MET A 1 95 ? -25.519 13.265 11.668 1.00 57.28 95 MET A O 1
ATOM 771 N N . ASN A 1 96 ? -25.254 11.073 11.253 1.00 57.06 96 ASN A N 1
ATOM 772 C CA . ASN A 1 96 ? -26.605 10.682 11.658 1.00 57.06 96 ASN A CA 1
ATOM 773 C C . ASN A 1 96 ? -26.912 11.078 13.111 1.00 57.06 96 ASN A C 1
ATOM 775 O O . ASN A 1 96 ? -27.961 11.662 13.376 1.00 57.06 96 ASN A O 1
ATOM 779 N N . ASN A 1 97 ? -25.974 10.870 14.040 1.00 59.16 97 ASN A N 1
ATOM 780 C CA . ASN A 1 97 ? -26.145 11.296 15.434 1.00 59.16 97 ASN A CA 1
ATOM 781 C C . ASN A 1 97 ? -26.248 12.822 15.595 1.00 59.16 97 ASN A C 1
ATOM 783 O O . ASN A 1 97 ? -27.010 13.298 16.433 1.00 59.16 97 ASN A O 1
ATOM 787 N N . ARG A 1 98 ? -25.513 13.608 14.797 1.00 57.38 98 ARG A N 1
ATOM 788 C CA . ARG A 1 98 ? -25.632 15.077 14.804 1.00 57.38 98 ARG A CA 1
ATOM 789 C C . ARG A 1 98 ? -26.979 15.552 14.265 1.00 57.38 98 ARG A C 1
ATOM 791 O O . ARG A 1 98 ? -27.574 16.442 14.863 1.00 57.38 98 ARG A O 1
ATOM 798 N N . SER A 1 99 ? -27.473 14.945 13.188 1.00 62.03 99 SER A N 1
ATOM 799 C CA . SER A 1 99 ? -28.787 15.262 12.612 1.00 62.03 99 SER A CA 1
ATOM 800 C C . SER A 1 99 ? -29.923 15.026 13.611 1.00 62.03 99 SER A C 1
ATOM 802 O O . SER A 1 99 ? -30.844 15.833 13.693 1.00 62.03 99 SER A O 1
ATOM 804 N N . LEU A 1 100 ? -29.828 13.960 14.415 1.00 57.06 100 LEU A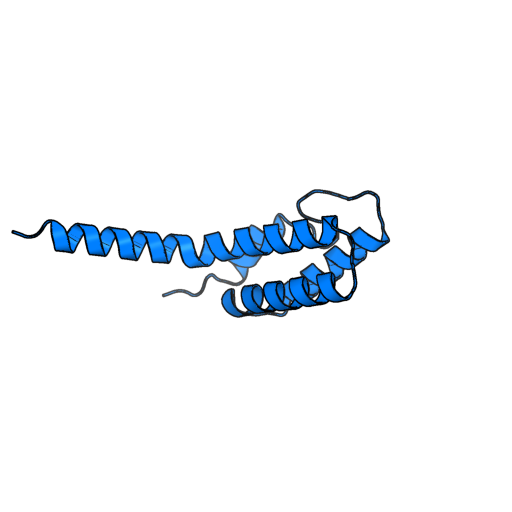 N 1
ATOM 805 C CA . LEU A 1 100 ? -30.806 13.642 15.459 1.00 57.06 100 LEU A CA 1
ATOM 806 C C . LEU A 1 100 ? -30.815 14.669 16.604 1.00 57.06 100 LEU A C 1
ATOM 808 O O . LEU A 1 100 ? -31.881 14.981 17.120 1.00 57.06 100 LEU A O 1
ATOM 812 N N . LEU A 1 101 ? -29.657 15.235 16.967 1.00 58.59 101 LEU A N 1
ATOM 813 C CA . LEU A 1 101 ? -29.545 16.251 18.026 1.00 58.59 101 LEU A CA 1
ATOM 814 C C . LEU A 1 101 ? -30.061 17.637 17.604 1.00 58.59 101 LEU A C 1
ATOM 816 O O . LEU A 1 101 ? -30.495 18.410 18.451 1.00 58.59 101 LEU A O 1
ATOM 820 N N . CYS A 1 102 ? -30.013 17.970 16.311 1.00 56.66 102 CYS A N 1
ATOM 821 C CA . CYS A 1 102 ? -30.525 19.245 15.791 1.00 56.66 102 CYS A CA 1
ATOM 822 C C . CYS A 1 102 ? -32.034 19.223 15.483 1.00 56.66 102 CYS A C 1
ATOM 824 O O . CYS A 1 102 ? -32.605 20.280 15.228 1.00 56.66 102 CYS A O 1
ATOM 826 N N . ALA A 1 103 ? -32.665 18.044 15.477 1.00 56.72 103 ALA A N 1
ATOM 827 C CA . ALA A 1 103 ? -34.078 17.853 15.142 1.00 56.72 103 ALA A CA 1
ATOM 828 C C . ALA A 1 103 ? -34.994 17.646 16.366 1.00 56.72 103 ALA A C 1
ATOM 830 O O . ALA A 1 103 ? -36.205 17.506 16.201 1.00 56.72 103 ALA A O 1
ATOM 831 N N . THR A 1 104 ? -34.449 17.616 17.583 1.00 48.59 104 THR A N 1
ATOM 832 C CA . THR A 1 104 ? -35.238 17.585 18.823 1.00 48.59 104 THR A CA 1
ATOM 833 C C . THR A 1 104 ? -35.684 19.003 19.222 1.00 48.59 104 THR A C 1
ATOM 835 O O . THR A 1 104 ? -34.800 19.839 19.419 1.00 48.59 104 THR A O 1
ATOM 838 N N . PRO A 1 105 ? -37.003 19.288 19.310 1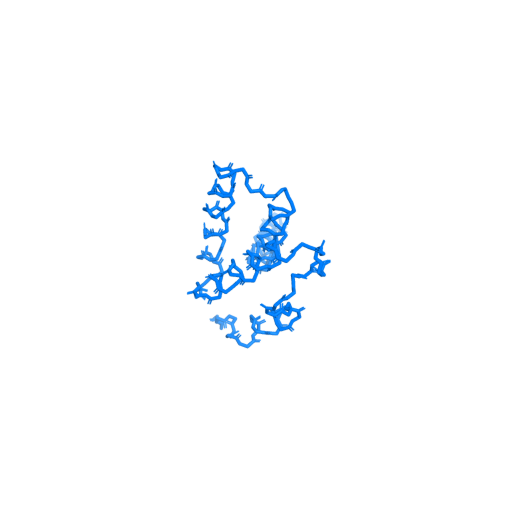.00 52.44 105 PRO A N 1
ATOM 839 C CA . PRO A 1 105 ? -37.541 20.570 19.777 1.00 52.44 105 PRO A CA 1
ATOM 840 C C . PRO A 1 105 ? -37.329 20.808 21.277 1.00 52.44 105 PRO A C 1
ATOM 842 O O . PRO A 1 105 ? -37.199 19.814 22.030 1.00 52.44 105 PRO A O 1
#

Secondary structure (DSSP, 8-state):
-PPPPHHHHHHHHTTS-TTS-TT---S-HHHHHHHHHHHHHHHT--SHHHHHHHHHHHHHHHHHTT--HHHHHHHHHHHHHHHHHHHHHHHHHHHHHHHHHHS--

Foldseek 3Di:
DDDCPVVNVCVVCVCAPLQAANVGHPVDNVLSVVLSVLVVVLVVQPDLVSSLVSLVVVLVVCVVVVHDVVSNVSSVVVNVVSCCVPPVVVVVVVVVVVVVVVPDD

Organism: Pseudaminobacter salicylatoxidans (NCBI:txid93369)

Radius of gyration: 17.13 Å; chains: 1; bounding box: 52×35×37 Å